Protein AF-A0A292SKV6-F1 (afdb_monomer_lite)

Foldseek 3Di:
DDDDDDDPPPVVVVVVVVVVVQLVVLVPDPDPLSSLLSVLLVVQLVVQLVVVVVVVVVDDQVPDPQHDDDPVSVVVSSVVSSVVSNCQSPDPVRHPCSSVVSSVVCVVVDDDDPVNVVVVVVVVVVVVVVVVVVVVVVVD

Structure (mmCIF, N/CA/C/O backbone):
data_AF-A0A292SKV6-F1
#
_entry.id   AF-A0A292SKV6-F1
#
loop_
_atom_site.group_PDB
_atom_site.id
_atom_site.type_symbol
_atom_site.label_atom_id
_atom_site.label_alt_id
_atom_site.label_comp_id
_atom_site.label_asym_id
_atom_site.label_entity_id
_atom_site.label_seq_id
_atom_site.pdbx_PDB_ins_code
_atom_site.Cartn_x
_atom_site.Cartn_y
_atom_site.Cartn_z
_atom_site.occupancy
_atom_site.B_iso_or_equiv
_atom_site.auth_seq_id
_atom_site.auth_comp_id
_atom_site.auth_asym_id
_atom_site.auth_atom_id
_atom_site.pdbx_PDB_model_num
ATOM 1 N N . MET A 1 1 ? 50.482 12.432 -9.476 1.00 38.53 1 MET A N 1
ATOM 2 C CA . MET A 1 1 ? 49.096 12.935 -9.588 1.00 38.53 1 MET A CA 1
ATOM 3 C C . MET A 1 1 ? 48.156 11.741 -9.504 1.00 38.53 1 MET A C 1
ATOM 5 O O . MET A 1 1 ? 47.917 11.094 -10.513 1.00 38.53 1 MET A O 1
ATOM 9 N N . SER A 1 2 ? 47.736 11.366 -8.294 1.00 36.75 2 SER A N 1
ATOM 10 C CA . SER A 1 2 ? 46.795 10.264 -8.061 1.00 36.75 2 SER A CA 1
ATOM 11 C C . SER A 1 2 ? 45.373 10.818 -8.030 1.00 36.75 2 SER A C 1
ATOM 13 O O . SER A 1 2 ? 45.037 11.646 -7.187 1.00 36.75 2 SER A O 1
ATOM 15 N N . TYR A 1 3 ? 44.532 10.374 -8.958 1.00 41.72 3 TYR A N 1
ATOM 16 C CA . TYR A 1 3 ? 43.109 10.690 -8.931 1.00 41.72 3 TYR A CA 1
ATOM 17 C C . TYR A 1 3 ? 42.435 9.742 -7.939 1.00 41.72 3 TYR A C 1
ATOM 19 O O . TYR A 1 3 ? 42.399 8.531 -8.158 1.00 41.72 3 TYR A O 1
ATOM 27 N N . GLN A 1 4 ? 41.954 10.284 -6.818 1.00 42.69 4 GLN A N 1
ATOM 28 C CA . GLN A 1 4 ? 41.102 9.540 -5.898 1.00 42.69 4 GLN A CA 1
ATOM 29 C C . GLN A 1 4 ? 39.799 9.170 -6.611 1.00 42.69 4 GLN A C 1
ATOM 31 O O . GLN A 1 4 ? 39.108 10.024 -7.167 1.00 42.69 4 GLN A O 1
ATOM 36 N N . SER A 1 5 ? 39.474 7.881 -6.597 1.00 44.56 5 SER A N 1
ATOM 37 C CA . SER A 1 5 ? 38.198 7.342 -7.044 1.00 44.56 5 SER A CA 1
ATOM 38 C C . SER A 1 5 ? 37.068 7.906 -6.180 1.00 44.56 5 SER A C 1
ATOM 40 O O . SER A 1 5 ? 37.004 7.672 -4.973 1.00 44.56 5 SER A O 1
ATOM 42 N N . ILE A 1 6 ? 36.155 8.658 -6.797 1.00 46.59 6 ILE A N 1
ATOM 43 C CA . ILE A 1 6 ? 34.927 9.109 -6.140 1.00 46.59 6 ILE A CA 1
ATOM 44 C C . ILE A 1 6 ? 34.090 7.865 -5.820 1.00 46.59 6 ILE A C 1
ATOM 46 O O . ILE A 1 6 ? 33.676 7.123 -6.713 1.00 46.59 6 ILE A O 1
ATOM 50 N N . GLN A 1 7 ? 33.880 7.617 -4.528 1.00 47.34 7 GLN A N 1
ATOM 51 C CA . GLN A 1 7 ? 33.090 6.503 -4.014 1.00 47.34 7 GLN A CA 1
ATOM 52 C C . GLN A 1 7 ? 31.642 6.594 -4.518 1.00 47.34 7 GLN A C 1
ATOM 54 O O . GLN A 1 7 ? 30.894 7.498 -4.154 1.00 47.34 7 GLN A O 1
ATOM 59 N N . ALA A 1 8 ? 31.206 5.604 -5.296 1.00 43.25 8 ALA A N 1
ATOM 60 C CA . ALA A 1 8 ? 29.821 5.457 -5.748 1.00 43.25 8 ALA A CA 1
ATOM 61 C C . ALA A 1 8 ? 28.861 4.927 -4.651 1.00 43.25 8 ALA A C 1
ATOM 63 O O . ALA A 1 8 ? 27.743 4.503 -4.956 1.00 43.25 8 ALA A O 1
ATOM 64 N N . GLN A 1 9 ? 29.267 4.945 -3.376 1.00 45.84 9 GLN A N 1
ATOM 65 C CA . GLN A 1 9 ? 28.606 4.194 -2.302 1.00 45.84 9 GLN A CA 1
ATOM 66 C C . GLN A 1 9 ? 27.463 4.929 -1.569 1.00 45.84 9 GLN A C 1
ATOM 68 O O . GLN A 1 9 ? 26.748 4.291 -0.808 1.00 45.84 9 GLN A O 1
ATOM 73 N N . ALA A 1 10 ? 27.227 6.227 -1.788 1.00 46.88 10 ALA A N 1
ATOM 74 C CA . ALA A 1 10 ? 26.470 7.015 -0.801 1.00 46.88 10 ALA A CA 1
ATOM 75 C C . ALA A 1 10 ? 24.924 6.943 -0.842 1.00 46.88 10 ALA A C 1
ATOM 77 O O . ALA A 1 10 ? 24.311 7.189 0.182 1.00 46.88 10 ALA A O 1
ATOM 78 N N . LEU A 1 11 ? 24.259 6.583 -1.951 1.00 49.47 11 LEU A N 1
ATOM 79 C CA . LEU A 1 11 ? 22.779 6.739 -2.013 1.00 49.47 11 LEU A CA 1
ATOM 80 C C . LEU A 1 11 ? 21.960 5.467 -1.708 1.00 49.47 11 LEU A C 1
ATOM 82 O O . LEU A 1 11 ? 20.759 5.552 -1.485 1.00 49.47 11 LEU A O 1
ATOM 86 N N . SER A 1 12 ? 22.573 4.277 -1.719 1.00 50.94 12 SER A N 1
ATOM 87 C CA . SER A 1 12 ? 21.867 3.020 -1.387 1.00 50.94 12 SER A CA 1
ATOM 88 C C . SER A 1 12 ? 21.548 2.945 0.109 1.00 50.94 12 SER A C 1
ATOM 90 O O . SER A 1 12 ? 20.475 2.501 0.511 1.00 50.94 12 SER A O 1
ATOM 92 N N . SER A 1 13 ? 22.480 3.420 0.936 1.00 52.00 13 SER A N 1
ATOM 93 C CA . SER A 1 13 ? 22.318 3.558 2.382 1.00 52.00 13 SER A CA 1
ATOM 94 C C . SER A 1 13 ? 21.153 4.475 2.749 1.00 52.00 13 SER A C 1
ATOM 96 O O . SER A 1 13 ? 20.398 4.136 3.654 1.00 52.00 13 SER A O 1
ATOM 98 N N . ASP A 1 14 ? 20.943 5.573 2.019 1.00 53.16 14 ASP A N 1
ATOM 99 C CA . ASP A 1 14 ? 19.889 6.554 2.322 1.00 53.16 14 ASP A CA 1
ATOM 100 C C . ASP A 1 14 ? 18.470 6.013 2.064 1.00 53.16 14 ASP A C 1
ATOM 102 O O . ASP A 1 14 ? 17.540 6.295 2.825 1.00 53.16 14 ASP A O 1
ATOM 106 N N . ILE A 1 15 ? 18.292 5.164 1.044 1.00 55.25 15 ILE A N 1
ATOM 107 C CA . ILE A 1 15 ? 17.006 4.496 0.765 1.00 55.25 15 ILE A CA 1
ATOM 108 C C . ILE A 1 15 ? 16.697 3.446 1.841 1.00 55.25 15 ILE A C 1
ATOM 110 O O . ILE A 1 15 ? 15.576 3.387 2.352 1.00 55.25 15 ILE A O 1
ATOM 114 N N . VAL A 1 16 ? 17.694 2.639 2.234 1.00 57.94 16 VAL A N 1
ATOM 115 C CA . VAL A 1 16 ? 17.554 1.699 3.362 1.00 57.94 16 VAL A CA 1
ATOM 116 C C . VAL A 1 16 ? 17.207 2.464 4.643 1.00 57.94 16 VAL A C 1
ATOM 118 O O . VAL A 1 16 ? 16.324 2.043 5.387 1.00 57.94 16 VAL A O 1
ATOM 121 N N . ASN A 1 17 ? 17.823 3.6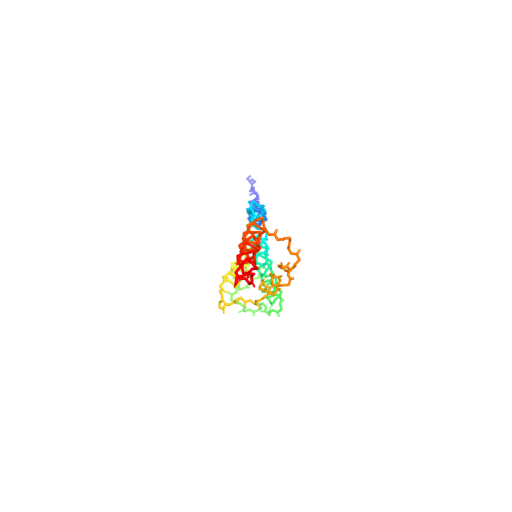28 4.856 1.00 65.44 17 ASN A N 1
ATOM 122 C CA . ASN A 1 17 ? 17.561 4.494 6.002 1.00 65.44 17 ASN A CA 1
ATOM 123 C C . ASN A 1 17 ? 16.119 5.036 6.000 1.00 65.44 17 ASN A C 1
ATOM 125 O O . ASN A 1 17 ? 15.456 5.021 7.031 1.00 65.44 17 ASN A O 1
ATOM 129 N N . THR A 1 18 ? 15.585 5.416 4.837 1.00 74.25 18 THR A N 1
ATOM 130 C CA . THR A 1 18 ? 14.210 5.934 4.714 1.00 74.25 18 THR A CA 1
ATOM 131 C C . THR A 1 18 ? 13.162 4.875 5.066 1.00 74.25 18 THR A C 1
ATOM 133 O O . THR A 1 18 ? 12.266 5.137 5.862 1.00 74.25 18 THR A O 1
ATOM 136 N N . ASN A 1 19 ? 13.289 3.651 4.541 1.00 75.00 19 ASN A N 1
ATOM 137 C CA . ASN A 1 19 ? 12.336 2.575 4.845 1.00 75.00 19 ASN A CA 1
ATOM 138 C C . ASN A 1 19 ? 12.377 2.172 6.328 1.00 75.00 19 ASN A C 1
ATOM 140 O O . ASN A 1 19 ? 11.334 1.930 6.934 1.00 75.00 19 ASN A O 1
ATOM 144 N N . VAL A 1 20 ? 13.571 2.139 6.929 1.00 81.88 20 VAL A N 1
ATOM 145 C CA . VAL A 1 20 ? 13.741 1.870 8.365 1.00 81.88 20 VAL A CA 1
ATOM 146 C C . VAL A 1 20 ? 13.087 2.969 9.204 1.00 81.88 20 VAL A C 1
ATOM 148 O O . VAL A 1 20 ? 12.306 2.662 10.103 1.00 81.88 20 VAL A O 1
ATOM 151 N N . GLN A 1 21 ? 13.312 4.241 8.864 1.00 84.56 21 GLN A N 1
ATOM 152 C CA . GLN A 1 21 ? 12.671 5.374 9.536 1.00 84.56 21 GLN A CA 1
ATOM 153 C C . GLN A 1 21 ? 11.144 5.328 9.416 1.00 84.56 21 GLN A C 1
ATOM 155 O O . GLN A 1 21 ? 10.444 5.544 10.405 1.00 84.56 21 GLN A O 1
ATOM 160 N N . THR A 1 22 ? 10.609 5.009 8.235 1.00 86.25 22 THR A N 1
ATOM 161 C CA . THR A 1 22 ? 9.165 4.852 8.024 1.00 86.25 22 THR A CA 1
ATOM 162 C C . THR A 1 22 ? 8.592 3.745 8.906 1.00 86.25 22 THR A C 1
ATOM 164 O O . THR A 1 22 ? 7.591 3.967 9.588 1.00 86.25 22 THR A O 1
ATOM 167 N N . LEU A 1 23 ? 9.242 2.579 8.974 1.00 86.69 23 LEU A N 1
ATOM 168 C CA . LEU A 1 23 ? 8.806 1.481 9.841 1.00 86.69 23 LEU A CA 1
ATOM 169 C C . LEU A 1 23 ? 8.863 1.855 11.324 1.00 86.69 23 LEU A C 1
ATOM 171 O O . LEU A 1 23 ? 7.931 1.545 12.066 1.00 86.69 23 LEU A O 1
ATOM 175 N N . ASP A 1 24 ? 9.911 2.545 11.764 1.00 90.00 24 ASP A N 1
ATOM 176 C CA . ASP A 1 24 ? 10.032 2.991 13.152 1.00 90.00 24 ASP A CA 1
ATOM 177 C C . ASP A 1 24 ? 8.980 4.046 13.509 1.00 90.00 24 ASP A C 1
ATOM 179 O O . ASP A 1 24 ? 8.409 4.012 14.601 1.00 90.00 24 ASP A O 1
ATOM 183 N N . ASN A 1 25 ? 8.644 4.935 12.573 1.00 90.31 25 ASN A N 1
ATOM 184 C CA . ASN A 1 25 ? 7.540 5.876 12.730 1.00 90.31 25 ASN A CA 1
ATOM 185 C C . ASN A 1 25 ? 6.190 5.156 12.825 1.00 90.31 25 ASN A C 1
ATOM 187 O O . ASN A 1 25 ? 5.363 5.525 13.657 1.00 90.31 25 ASN A O 1
ATOM 191 N N . ILE A 1 26 ? 5.974 4.107 12.026 1.00 91.44 26 ILE A N 1
ATOM 192 C CA . ILE A 1 26 ? 4.753 3.298 12.092 1.00 91.44 26 ILE A CA 1
ATOM 193 C C . ILE A 1 26 ? 4.661 2.568 13.435 1.00 91.44 26 ILE A C 1
ATOM 195 O O . ILE A 1 26 ? 3.622 2.635 14.081 1.00 91.44 26 ILE A O 1
ATOM 199 N N . LYS A 1 27 ? 5.743 1.943 13.914 1.00 90.00 27 LYS A N 1
ATOM 200 C CA . LYS A 1 27 ? 5.766 1.239 15.213 1.00 90.00 27 LYS A CA 1
ATOM 201 C C . LYS A 1 27 ? 5.404 2.131 16.404 1.00 90.00 27 LYS A C 1
ATOM 203 O O . LYS A 1 27 ? 4.926 1.630 17.416 1.00 90.00 27 LYS A O 1
ATOM 208 N N . ARG A 1 28 ? 5.642 3.442 16.307 1.00 91.12 28 ARG A N 1
ATOM 209 C CA . ARG A 1 28 ? 5.313 4.422 17.359 1.00 91.12 28 ARG A CA 1
ATOM 210 C C . ARG A 1 28 ? 3.827 4.793 17.411 1.00 91.12 28 ARG A C 1
ATOM 212 O O . ARG A 1 28 ? 3.402 5.435 18.370 1.00 91.12 28 ARG A O 1
ATOM 219 N N . ILE A 1 29 ? 3.036 4.423 16.405 1.00 91.75 29 ILE A N 1
ATOM 220 C CA . ILE A 1 29 ? 1.589 4.673 16.378 1.00 91.75 29 ILE A CA 1
ATOM 221 C C . ILE A 1 29 ? 0.912 3.817 17.448 1.00 91.75 29 ILE A C 1
ATOM 223 O O . ILE A 1 29 ? 1.234 2.647 17.592 1.00 91.75 29 ILE A O 1
ATOM 227 N N . LYS A 1 30 ? -0.035 4.377 18.205 1.00 88.75 30 LYS A N 1
ATOM 228 C CA . LYS A 1 30 ? -0.700 3.640 19.295 1.00 88.75 30 LYS A CA 1
ATOM 229 C C . LYS A 1 30 ? -1.760 2.651 18.802 1.00 88.75 30 LYS A C 1
ATOM 231 O O . LYS A 1 30 ? -1.891 1.572 19.368 1.00 88.75 30 LYS A O 1
ATOM 236 N N . SER A 1 31 ? -2.515 3.020 17.767 1.00 90.06 31 SER A N 1
ATOM 237 C CA . SER A 1 31 ? -3.564 2.170 17.193 1.00 90.06 31 SER A CA 1
ATOM 238 C C . SER A 1 31 ? -2.948 1.065 16.341 1.00 90.06 31 SER A C 1
ATOM 240 O O . SER A 1 31 ? -2.241 1.338 15.368 1.00 90.06 31 SER A O 1
ATOM 242 N N . GLN A 1 32 ? -3.255 -0.190 16.669 1.00 88.50 32 GLN A N 1
ATOM 243 C CA . GLN A 1 32 ? -2.807 -1.338 15.879 1.00 88.50 32 GLN A CA 1
ATOM 244 C C . GLN A 1 32 ? -3.505 -1.376 14.518 1.00 88.50 32 GLN A C 1
ATOM 246 O O . GLN A 1 32 ? -2.895 -1.775 13.526 1.00 88.50 32 GLN A O 1
ATOM 251 N N . LYS A 1 33 ? -4.756 -0.901 14.439 1.00 90.69 33 LYS A N 1
ATOM 252 C CA . LYS A 1 33 ? -5.463 -0.755 13.159 1.00 90.69 33 LYS A CA 1
ATOM 253 C C . LYS A 1 33 ? -4.762 0.249 12.256 1.00 90.69 33 LYS A C 1
ATOM 255 O O . LYS A 1 33 ? -4.552 -0.017 11.072 1.00 90.69 33 LYS A O 1
ATOM 260 N N . GLU A 1 34 ? -4.354 1.387 12.809 1.00 91.38 34 GLU A N 1
ATOM 261 C CA . GLU A 1 34 ? -3.614 2.390 12.050 1.00 91.38 34 GLU A CA 1
ATOM 262 C C . GLU A 1 34 ? -2.222 1.885 11.643 1.00 91.38 34 GLU A C 1
ATOM 264 O O . GLU A 1 34 ? -1.832 2.060 10.485 1.00 91.38 34 GLU A O 1
ATOM 269 N N . GLN A 1 35 ? -1.509 1.189 12.537 1.00 93.06 35 GLN A N 1
ATOM 270 C CA . GLN A 1 35 ? -0.248 0.524 12.198 1.00 93.06 35 GLN A CA 1
ATOM 271 C C . GLN A 1 35 ? -0.422 -0.438 11.020 1.00 93.06 35 GLN A C 1
ATOM 273 O O . GLN A 1 35 ? 0.274 -0.308 10.013 1.00 93.06 35 GLN A O 1
ATOM 278 N N . LEU A 1 36 ? -1.385 -1.360 11.110 1.00 93.12 36 LEU A N 1
ATOM 279 C CA . LEU A 1 36 ? -1.668 -2.345 10.070 1.00 93.12 36 LEU A CA 1
ATOM 280 C C . LEU A 1 36 ? -1.996 -1.671 8.736 1.00 93.12 36 LEU A C 1
ATOM 282 O O . LEU A 1 36 ? -1.485 -2.081 7.693 1.00 93.12 36 LEU A O 1
ATOM 286 N N . LYS A 1 37 ? -2.811 -0.612 8.758 1.00 92.88 37 LYS A N 1
ATOM 287 C CA . LYS A 1 37 ? -3.156 0.158 7.559 1.00 92.88 37 LYS A CA 1
ATOM 288 C C . LYS A 1 37 ? -1.920 0.758 6.896 1.00 92.88 37 LYS A C 1
ATOM 290 O O . LYS A 1 37 ? -1.800 0.695 5.674 1.00 92.88 37 LYS A O 1
ATOM 295 N N . LYS A 1 38 ? -1.003 1.334 7.679 1.00 93.06 38 LYS A N 1
ATOM 296 C CA . LYS A 1 38 ? 0.231 1.919 7.141 1.00 93.06 38 LYS A CA 1
ATOM 297 C C . LYS A 1 38 ? 1.196 0.853 6.633 1.00 93.06 38 LYS A C 1
ATOM 299 O O . LYS A 1 38 ? 1.643 0.970 5.500 1.00 93.06 38 LYS A O 1
ATOM 304 N N . VAL A 1 39 ? 1.434 -0.220 7.389 1.00 93.50 39 VAL A N 1
ATOM 305 C CA . VAL A 1 39 ? 2.285 -1.338 6.935 1.00 93.50 39 VAL A CA 1
ATOM 306 C C . VAL A 1 39 ? 1.753 -1.951 5.640 1.00 93.50 39 VAL A C 1
ATOM 308 O O . VAL A 1 39 ? 2.528 -2.217 4.727 1.00 93.50 39 VAL A O 1
ATOM 311 N N . SER A 1 40 ? 0.435 -2.125 5.523 1.00 93.25 40 SER A N 1
ATOM 312 C CA . SER A 1 40 ? -0.182 -2.679 4.311 1.00 93.25 40 SER A CA 1
ATOM 313 C C . SER A 1 40 ? 0.064 -1.797 3.080 1.00 93.25 40 SER A C 1
ATOM 315 O O . SER A 1 40 ? 0.298 -2.316 1.990 1.00 93.25 40 SER A O 1
ATOM 317 N N . LYS A 1 41 ? 0.048 -0.466 3.245 1.00 92.06 41 LYS A N 1
ATOM 318 C CA . LYS A 1 41 ? 0.378 0.487 2.174 1.00 92.06 41 LYS A CA 1
ATOM 319 C C . LYS A 1 41 ? 1.858 0.465 1.803 1.00 92.06 41 LYS A C 1
ATOM 321 O O . LYS A 1 41 ? 2.175 0.423 0.620 1.00 92.06 41 LYS A O 1
ATOM 326 N N . GLU A 1 42 ? 2.748 0.453 2.794 1.00 90.62 42 GLU A N 1
ATOM 327 C CA . GLU A 1 42 ? 4.195 0.361 2.551 1.00 90.62 42 GLU A CA 1
ATOM 328 C C . GLU A 1 42 ? 4.562 -0.941 1.829 1.00 90.62 42 GLU A C 1
ATOM 330 O O . GLU A 1 42 ? 5.375 -0.945 0.906 1.00 90.62 42 GLU A O 1
ATOM 335 N N . PHE A 1 43 ? 3.909 -2.047 2.191 1.00 92.81 43 PHE A N 1
ATOM 336 C CA . PHE A 1 43 ? 4.064 -3.311 1.482 1.00 92.81 43 PHE A CA 1
ATOM 337 C C . PHE A 1 43 ? 3.659 -3.195 0.007 1.00 92.81 43 PHE A C 1
ATOM 339 O O . PHE A 1 43 ? 4.420 -3.618 -0.862 1.00 92.81 43 PHE A O 1
ATOM 346 N N . GLU A 1 44 ? 2.491 -2.610 -0.289 1.00 90.25 44 GLU A N 1
ATOM 347 C CA . GLU A 1 44 ? 2.042 -2.414 -1.673 1.00 90.25 44 GLU A CA 1
ATOM 348 C C . GLU A 1 44 ? 3.019 -1.535 -2.462 1.00 90.25 44 GLU A C 1
ATOM 350 O O . GLU A 1 44 ? 3.350 -1.877 -3.595 1.00 90.25 44 GLU A O 1
ATOM 355 N N . ALA A 1 45 ? 3.550 -0.467 -1.858 1.00 90.56 45 ALA A N 1
ATOM 356 C CA . ALA A 1 45 ? 4.542 0.392 -2.500 1.00 90.56 45 ALA A CA 1
ATOM 357 C C . ALA A 1 45 ? 5.792 -0.401 -2.909 1.00 90.56 45 ALA A C 1
ATOM 359 O O . ALA A 1 45 ? 6.191 -0.377 -4.074 1.00 90.56 45 ALA A O 1
ATOM 360 N N . ILE A 1 46 ? 6.365 -1.174 -1.978 1.00 89.75 46 ILE A N 1
ATOM 361 C CA . ILE A 1 46 ? 7.537 -2.019 -2.246 1.00 89.75 46 ILE A CA 1
ATOM 362 C C . ILE A 1 46 ? 7.212 -3.070 -3.312 1.00 89.75 46 ILE A C 1
ATOM 364 O O . ILE A 1 46 ? 8.012 -3.301 -4.221 1.00 89.75 46 ILE A O 1
ATOM 368 N N . PHE A 1 47 ? 6.047 -3.709 -3.220 1.00 91.88 47 PHE A N 1
ATOM 369 C CA . PHE A 1 47 ? 5.619 -4.722 -4.178 1.00 91.88 47 PHE A CA 1
ATOM 370 C C . PHE A 1 47 ? 5.524 -4.152 -5.598 1.00 91.88 47 PHE A C 1
ATOM 372 O O . PHE A 1 47 ? 6.109 -4.715 -6.524 1.00 91.88 47 PHE A O 1
ATOM 379 N N . VAL A 1 48 ? 4.850 -3.012 -5.768 1.00 90.62 48 VAL A N 1
ATOM 380 C CA . VAL A 1 48 ? 4.699 -2.344 -7.066 1.00 90.62 48 VAL A CA 1
ATOM 381 C C . VAL A 1 48 ? 6.058 -1.938 -7.626 1.00 90.62 48 VAL A C 1
ATOM 383 O O . VAL A 1 48 ? 6.335 -2.205 -8.793 1.00 90.62 48 VAL A O 1
ATOM 386 N N . THR A 1 49 ? 6.947 -1.381 -6.803 1.00 88.69 49 THR A N 1
ATOM 387 C CA . THR A 1 49 ? 8.326 -1.087 -7.210 1.00 88.69 49 THR A CA 1
ATOM 388 C C . THR A 1 49 ? 9.028 -2.330 -7.757 1.00 88.69 49 THR A C 1
ATOM 390 O O . THR A 1 49 ? 9.661 -2.279 -8.818 1.00 88.69 49 THR A O 1
ATOM 393 N N . LYS A 1 50 ? 8.938 -3.468 -7.051 1.00 88.88 50 LYS A N 1
ATOM 394 C CA . LYS A 1 50 ? 9.555 -4.728 -7.498 1.00 88.88 50 LYS A CA 1
ATOM 395 C C . LYS A 1 50 ? 8.918 -5.242 -8.783 1.00 88.88 50 LYS A C 1
ATOM 397 O O . LYS A 1 50 ? 9.645 -5.722 -9.649 1.00 88.88 50 LYS A O 1
ATOM 402 N N . MET A 1 51 ? 7.605 -5.090 -8.930 1.00 89.75 51 MET A N 1
ATOM 403 C CA . MET A 1 51 ? 6.877 -5.444 -10.143 1.00 89.75 51 MET A CA 1
ATOM 404 C C . MET A 1 51 ? 7.353 -4.609 -11.338 1.00 89.75 51 MET A C 1
ATOM 406 O O . MET A 1 51 ? 7.759 -5.182 -12.344 1.00 89.75 51 MET A O 1
ATOM 410 N N . ILE A 1 52 ? 7.402 -3.278 -11.215 1.00 87.50 52 ILE A N 1
ATOM 411 C CA . ILE A 1 52 ? 7.903 -2.376 -12.269 1.00 87.50 52 ILE A CA 1
ATOM 412 C C . ILE A 1 52 ? 9.357 -2.714 -12.617 1.00 87.50 52 ILE A C 1
ATOM 414 O O . ILE A 1 52 ? 9.711 -2.825 -13.789 1.00 87.50 52 ILE A O 1
ATOM 418 N N . SER A 1 53 ? 10.189 -2.956 -11.602 1.00 85.75 53 SER A N 1
ATOM 419 C CA . SER A 1 53 ? 11.589 -3.345 -11.793 1.00 85.75 53 SER A CA 1
ATOM 420 C C . SER A 1 53 ? 11.731 -4.667 -12.553 1.00 85.75 53 SER A C 1
ATOM 422 O O . SER A 1 53 ? 12.646 -4.815 -13.361 1.00 85.75 53 SER A O 1
ATOM 424 N N . ALA A 1 54 ? 10.853 -5.641 -12.293 1.00 86.50 54 ALA A N 1
ATOM 425 C CA . ALA A 1 54 ? 10.833 -6.918 -13.000 1.00 86.50 54 ALA A CA 1
ATOM 426 C C . ALA A 1 54 ? 10.358 -6.751 -14.449 1.00 86.50 54 ALA A C 1
ATOM 428 O O . ALA A 1 54 ? 11.005 -7.273 -15.352 1.00 86.50 54 ALA A O 1
ATOM 429 N N . LEU A 1 55 ? 9.302 -5.965 -14.678 1.00 84.69 55 LEU A N 1
ATOM 430 C CA . LEU A 1 55 ? 8.799 -5.656 -16.019 1.00 84.69 55 LEU A CA 1
ATOM 431 C C . LEU A 1 55 ? 9.864 -4.952 -16.864 1.00 84.69 55 LEU A C 1
ATOM 433 O O . LEU A 1 55 ? 10.119 -5.361 -17.992 1.00 84.69 55 LEU A O 1
ATOM 437 N N . HIS A 1 56 ? 10.569 -3.969 -16.303 1.00 81.50 56 HIS A N 1
ATOM 438 C CA . HIS A 1 56 ? 11.658 -3.285 -17.003 1.00 81.50 56 HIS A CA 1
ATOM 439 C C . HIS A 1 56 ? 12.772 -4.247 -17.450 1.00 81.50 56 HIS A C 1
ATOM 441 O O . HIS A 1 56 ? 13.340 -4.065 -18.520 1.00 81.50 56 HIS A O 1
ATOM 447 N N . LYS A 1 57 ? 13.076 -5.301 -16.678 1.00 81.44 57 LYS A N 1
ATOM 448 C CA . LYS A 1 57 ? 14.085 -6.305 -17.075 1.00 81.44 57 LYS A CA 1
ATOM 449 C C . LYS A 1 57 ? 13.672 -7.146 -18.283 1.00 81.44 57 LYS A C 1
ATOM 451 O O . LYS A 1 57 ? 14.540 -7.753 -18.897 1.00 81.44 57 LYS A O 1
ATOM 456 N N . THR A 1 58 ? 12.377 -7.213 -18.584 1.00 80.75 58 THR A N 1
ATOM 457 C CA . THR A 1 58 ? 11.836 -7.972 -19.723 1.00 80.75 58 THR A CA 1
ATOM 458 C C . THR A 1 58 ? 11.671 -7.136 -20.990 1.00 80.75 58 THR A C 1
ATOM 460 O O . THR A 1 58 ? 11.372 -7.695 -22.040 1.00 80.75 58 THR A O 1
ATOM 463 N N . VAL A 1 59 ? 11.858 -5.816 -20.904 1.00 73.88 59 VAL A N 1
ATOM 464 C CA . VAL A 1 59 ? 11.787 -4.916 -22.059 1.00 73.88 59 VAL A CA 1
ATOM 465 C C . VAL A 1 59 ? 13.139 -4.908 -22.764 1.00 73.88 59 VAL A C 1
ATOM 467 O O . VAL A 1 59 ? 14.181 -4.805 -22.112 1.00 73.88 59 VAL A O 1
ATOM 470 N N . ASP A 1 60 ? 13.108 -5.025 -24.091 1.00 70.25 60 ASP A N 1
ATOM 471 C CA . ASP A 1 60 ? 14.308 -4.924 -24.912 1.00 70.25 60 ASP A CA 1
ATOM 472 C C . ASP A 1 60 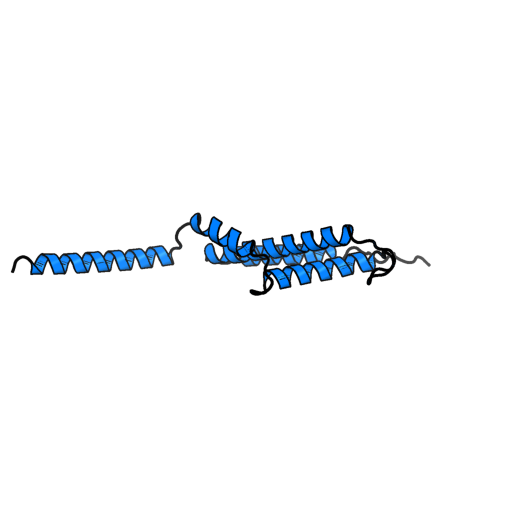? 14.927 -3.527 -24.769 1.00 70.25 60 ASP A C 1
ATOM 474 O O . ASP A 1 60 ? 14.232 -2.507 -24.762 1.00 70.25 60 ASP A O 1
ATOM 478 N N . LYS A 1 61 ? 16.241 -3.487 -24.569 1.00 68.12 61 LYS A N 1
ATOM 479 C CA . LYS A 1 61 ? 16.958 -2.270 -24.174 1.00 68.12 61 LYS A CA 1
ATOM 480 C C . LYS A 1 61 ? 17.541 -1.524 -25.367 1.00 68.12 61 LYS A C 1
ATOM 482 O O . LYS A 1 61 ? 17.897 -0.352 -25.228 1.00 68.12 61 LYS A O 1
ATOM 487 N N . GLU A 1 62 ? 17.629 -2.169 -26.528 1.00 61.72 62 GLU A N 1
ATOM 488 C CA . GLU A 1 62 ? 18.090 -1.519 -27.752 1.00 61.72 62 GLU A CA 1
ATOM 489 C C . GLU A 1 62 ? 17.096 -0.423 -28.180 1.00 61.72 62 GLU A C 1
ATOM 491 O O . GLU A 1 62 ? 15.928 -0.681 -28.454 1.00 61.72 62 GLU A O 1
ATOM 496 N N . GLY A 1 63 ? 17.546 0.839 -28.185 1.00 61.53 63 GLY A N 1
ATOM 497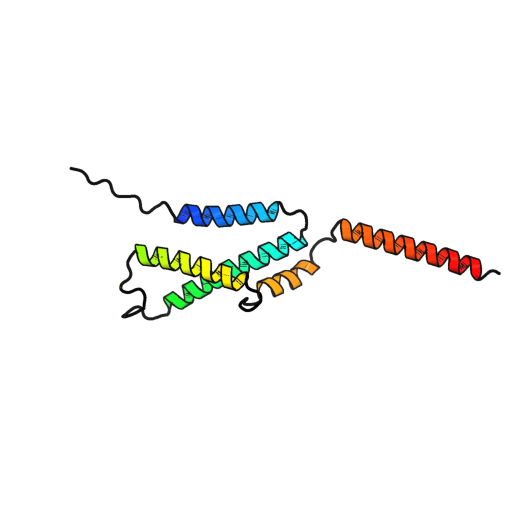 C CA . GLY A 1 63 ? 16.721 1.994 -28.572 1.00 61.53 63 GLY A CA 1
ATOM 498 C C . GLY A 1 63 ? 15.704 2.476 -27.525 1.00 61.53 63 GLY A C 1
ATOM 499 O O . GLY A 1 63 ? 14.871 3.327 -27.836 1.00 61.53 63 GLY A O 1
ATOM 500 N N . GLY A 1 64 ? 15.756 1.970 -26.289 1.00 63.41 64 GLY A N 1
ATOM 501 C CA . GLY A 1 64 ? 14.859 2.400 -25.213 1.00 63.41 64 GLY A CA 1
ATOM 502 C C . GLY A 1 64 ? 15.061 3.864 -24.788 1.00 63.41 64 GLY A C 1
ATOM 503 O O . GLY A 1 64 ? 16.143 4.430 -24.924 1.00 63.41 64 GLY A O 1
ATOM 504 N N . ILE A 1 65 ? 14.028 4.462 -24.178 1.00 65.50 65 ILE A N 1
ATOM 505 C CA . ILE A 1 65 ? 13.988 5.854 -23.657 1.00 65.50 65 ILE A CA 1
ATOM 506 C C . ILE A 1 65 ? 15.147 6.240 -22.720 1.00 65.50 65 ILE A C 1
ATOM 508 O O . ILE A 1 65 ? 15.376 7.424 -22.487 1.00 65.50 65 ILE A O 1
ATOM 512 N N . PHE A 1 66 ? 15.872 5.261 -22.181 1.00 67.62 66 PHE A N 1
ATOM 513 C CA . PHE A 1 66 ? 16.997 5.473 -21.273 1.00 67.62 66 PHE A CA 1
ATOM 514 C C . PHE A 1 66 ? 18.376 5.220 -21.911 1.00 67.62 66 PHE A C 1
ATOM 516 O O . PHE A 1 66 ? 19.376 5.334 -21.209 1.00 67.62 66 PHE A O 1
ATOM 523 N N . GLY A 1 67 ? 18.447 4.915 -23.213 1.00 66.06 67 GLY A N 1
ATOM 524 C CA . GLY A 1 67 ? 19.705 4.677 -23.927 1.00 66.06 67 GLY A CA 1
ATOM 525 C C . GLY A 1 67 ? 20.486 3.450 -23.434 1.00 66.06 67 GLY A C 1
ATOM 526 O O . GLY A 1 67 ? 19.921 2.544 -22.820 1.00 66.06 67 GLY A O 1
ATOM 527 N N . SER A 1 68 ? 21.792 3.421 -23.726 1.00 62.81 68 SER A N 1
ATOM 528 C CA . SER A 1 68 ? 22.720 2.372 -23.282 1.00 62.81 68 SER A CA 1
ATOM 529 C C . SER A 1 68 ? 22.857 2.337 -21.755 1.00 62.81 68 SER A C 1
ATOM 531 O O . SER A 1 68 ? 22.916 3.382 -21.108 1.00 62.81 68 SER A O 1
ATOM 533 N N . ASP A 1 69 ? 22.926 1.129 -21.186 1.00 61.91 69 ASP A N 1
ATOM 534 C CA . ASP A 1 69 ? 22.992 0.878 -19.740 1.00 61.91 69 ASP A CA 1
ATOM 535 C C . ASP A 1 69 ? 24.274 1.458 -19.102 1.00 61.91 69 ASP A C 1
ATOM 537 O O . ASP A 1 69 ? 25.307 0.795 -19.007 1.00 61.91 69 ASP A O 1
ATOM 541 N N . ASP A 1 70 ? 24.193 2.698 -18.618 1.00 67.00 70 ASP A N 1
ATOM 542 C CA . ASP A 1 70 ? 25.186 3.291 -17.722 1.00 67.00 70 ASP A CA 1
ATOM 543 C C . ASP A 1 70 ? 24.805 3.076 -16.250 1.00 67.00 70 ASP A C 1
ATOM 545 O O . ASP A 1 70 ? 23.643 3.201 -15.857 1.00 67.00 70 ASP A O 1
ATOM 549 N N . LYS A 1 71 ? 25.804 2.857 -15.381 1.00 67.50 71 LYS A N 1
ATOM 550 C CA . LYS A 1 71 ? 25.602 2.664 -13.924 1.00 67.50 71 LYS A CA 1
ATOM 551 C C . LYS A 1 71 ? 24.823 3.808 -13.256 1.00 67.50 71 LYS A C 1
ATOM 553 O O . LYS A 1 71 ? 24.144 3.595 -12.251 1.00 67.50 71 LYS A O 1
ATOM 558 N N . TYR A 1 72 ? 24.927 5.025 -13.791 1.00 71.38 72 TYR A N 1
ATOM 559 C CA . TYR A 1 72 ? 24.146 6.175 -13.331 1.00 71.38 72 TYR A CA 1
ATOM 560 C C . TYR A 1 72 ? 22.657 6.027 -13.658 1.00 71.38 72 TYR A C 1
ATOM 562 O O . TYR A 1 72 ? 21.807 6.359 -12.830 1.00 71.38 72 TYR A O 1
ATOM 570 N N . MET A 1 73 ? 22.348 5.480 -14.832 1.00 75.38 73 MET A N 1
ATOM 571 C CA . MET A 1 73 ? 20.988 5.305 -15.318 1.00 75.38 73 MET A CA 1
ATOM 572 C C . MET A 1 73 ? 20.239 4.231 -14.524 1.00 75.38 73 MET A C 1
ATOM 574 O O . MET A 1 73 ? 19.092 4.445 -14.146 1.00 75.38 73 MET A O 1
ATOM 578 N N . ASP A 1 74 ? 20.893 3.122 -14.171 1.00 74.31 74 ASP A N 1
ATOM 579 C CA . ASP A 1 74 ? 20.299 2.078 -13.318 1.00 74.31 74 ASP A CA 1
ATOM 580 C C . ASP A 1 74 ? 19.884 2.607 -11.942 1.00 74.31 74 ASP A C 1
ATOM 582 O O . ASP A 1 74 ? 18.823 2.275 -11.397 1.00 74.31 74 ASP A O 1
ATOM 586 N N . LYS A 1 75 ? 20.718 3.481 -11.383 1.00 76.44 75 LYS A N 1
ATOM 587 C CA . LYS A 1 75 ? 20.453 4.114 -10.099 1.00 76.44 75 LYS A CA 1
ATOM 588 C C . LYS A 1 75 ? 19.297 5.103 -10.194 1.00 76.44 75 LYS A C 1
ATOM 590 O O . LYS A 1 75 ? 18.408 5.075 -9.349 1.00 76.44 75 LYS A O 1
ATOM 595 N N . PHE A 1 76 ? 19.277 5.927 -11.241 1.00 80.88 76 PHE A N 1
ATOM 596 C CA . PHE A 1 76 ? 18.177 6.847 -11.514 1.00 80.88 76 PHE A CA 1
ATOM 597 C C . PHE A 1 76 ? 16.845 6.108 -11.719 1.00 80.88 76 PHE A C 1
ATOM 599 O O . PHE A 1 76 ? 15.860 6.435 -11.062 1.00 80.88 76 PHE A O 1
ATOM 606 N N . LYS A 1 77 ? 16.830 5.048 -12.537 1.00 81.25 77 LYS A N 1
ATOM 607 C CA . LYS A 1 77 ? 15.658 4.180 -12.749 1.00 81.25 77 LYS A CA 1
ATOM 608 C C . LYS A 1 77 ? 15.114 3.631 -11.431 1.00 81.25 77 LYS A C 1
ATOM 610 O O . LYS A 1 77 ? 13.909 3.667 -11.211 1.00 81.25 77 LYS A O 1
ATOM 615 N N . SER A 1 78 ? 15.994 3.185 -10.534 1.00 81.75 78 SER A N 1
ATOM 616 C CA . SER A 1 78 ? 15.592 2.670 -9.218 1.00 81.75 78 SER A CA 1
ATOM 617 C C . SER A 1 78 ? 14.846 3.722 -8.387 1.00 81.75 78 SER A C 1
ATOM 619 O O . SER A 1 78 ? 13.802 3.414 -7.821 1.00 81.75 78 SER A O 1
ATOM 621 N N . PHE A 1 79 ? 15.309 4.978 -8.381 1.00 83.44 79 PHE A N 1
ATOM 622 C CA . PHE A 1 79 ? 14.598 6.074 -7.709 1.00 83.44 79 PHE A CA 1
ATOM 623 C C . PHE A 1 79 ? 13.226 6.358 -8.320 1.00 83.44 79 PHE A C 1
ATOM 625 O O . PHE A 1 79 ? 12.259 6.564 -7.588 1.00 83.4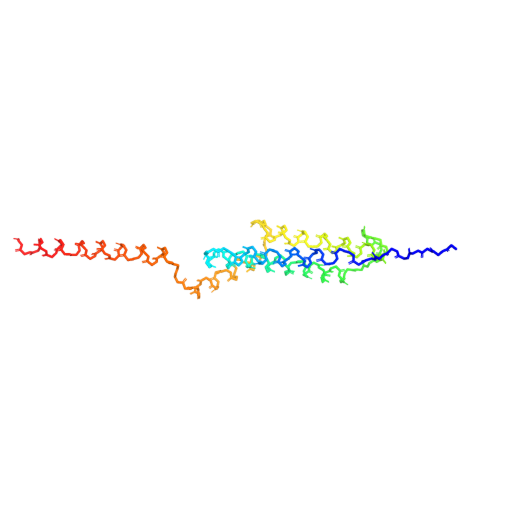4 79 PHE A O 1
ATOM 632 N N . ILE A 1 80 ? 13.133 6.359 -9.651 1.00 85.81 80 ILE A N 1
ATOM 633 C CA . ILE A 1 80 ? 11.861 6.571 -10.346 1.00 85.81 80 ILE A CA 1
ATOM 634 C C . ILE A 1 80 ? 10.885 5.437 -10.030 1.00 85.81 80 ILE A C 1
ATOM 636 O O . ILE A 1 80 ? 9.729 5.702 -9.717 1.00 85.81 80 ILE A O 1
ATOM 640 N N . PHE A 1 81 ? 11.333 4.181 -10.059 1.00 87.94 81 PHE A N 1
ATOM 641 C CA . PHE A 1 81 ? 10.476 3.037 -9.746 1.00 87.94 81 PHE A CA 1
ATOM 642 C C . PHE A 1 81 ? 9.989 3.062 -8.299 1.00 87.94 81 PHE A C 1
ATOM 644 O O . PHE A 1 81 ? 8.814 2.788 -8.061 1.00 87.94 81 PHE A O 1
ATOM 651 N N . ASP A 1 82 ? 10.854 3.438 -7.355 1.00 85.31 82 ASP A N 1
ATOM 652 C CA . ASP A 1 82 ? 10.484 3.629 -5.952 1.00 85.31 82 ASP A CA 1
ATOM 653 C C . ASP A 1 82 ? 9.394 4.695 -5.790 1.00 85.31 82 ASP A C 1
ATOM 655 O O . ASP A 1 82 ? 8.429 4.499 -5.049 1.00 85.31 82 ASP A O 1
ATOM 659 N N . GLU A 1 83 ? 9.530 5.822 -6.489 1.00 85.12 83 GLU A N 1
ATOM 660 C CA . GLU A 1 83 ? 8.565 6.914 -6.406 1.00 85.12 83 GLU A CA 1
ATOM 661 C C . GLU A 1 83 ? 7.233 6.559 -7.065 1.00 85.12 83 GLU A C 1
ATOM 663 O O . GLU A 1 83 ? 6.175 6.773 -6.474 1.00 85.12 83 GLU A O 1
ATOM 668 N N . VAL A 1 84 ? 7.272 5.934 -8.242 1.00 86.44 84 VAL A N 1
ATOM 669 C CA . VAL A 1 84 ? 6.068 5.437 -8.915 1.00 86.44 84 VAL A CA 1
ATOM 670 C C . VAL A 1 84 ? 5.354 4.405 -8.039 1.00 86.44 84 VAL A C 1
ATOM 672 O O . VAL A 1 84 ? 4.137 4.487 -7.877 1.00 86.44 84 VAL A O 1
ATOM 675 N N . GLY A 1 85 ? 6.087 3.480 -7.409 1.00 85.62 85 GLY A N 1
ATOM 676 C CA . GLY A 1 85 ? 5.519 2.508 -6.473 1.00 85.62 85 GLY A CA 1
ATOM 677 C C . GLY A 1 85 ? 4.804 3.171 -5.295 1.00 85.62 85 GLY A C 1
ATOM 678 O O . GLY A 1 85 ? 3.653 2.836 -4.999 1.00 85.62 85 GLY A O 1
ATOM 679 N N . ARG A 1 86 ? 5.431 4.178 -4.670 1.00 87.19 86 ARG A N 1
ATOM 680 C CA . ARG A 1 86 ? 4.812 4.970 -3.594 1.00 87.19 86 ARG A CA 1
ATOM 681 C C . ARG A 1 86 ? 3.586 5.747 -4.061 1.00 87.19 86 ARG A C 1
ATOM 683 O O . ARG A 1 86 ? 2.595 5.787 -3.333 1.00 87.19 86 ARG A O 1
ATOM 690 N N . GLN A 1 87 ? 3.623 6.363 -5.240 1.00 86.69 87 GLN A N 1
ATOM 691 C CA . GLN A 1 87 ? 2.482 7.107 -5.779 1.00 86.69 87 GLN A CA 1
ATOM 692 C C . GLN A 1 87 ? 1.296 6.189 -6.065 1.00 86.69 87 GLN A C 1
ATOM 694 O O . GLN A 1 87 ? 0.172 6.507 -5.680 1.00 86.69 87 GLN A O 1
ATOM 699 N N . ILE A 1 88 ? 1.551 5.024 -6.664 1.00 85.88 88 ILE A N 1
ATOM 700 C CA . ILE A 1 88 ? 0.536 4.003 -6.935 1.00 85.88 88 ILE A CA 1
ATOM 701 C C . ILE A 1 88 ? -0.117 3.536 -5.631 1.00 85.88 88 ILE A C 1
ATOM 703 O O . ILE A 1 88 ? -1.341 3.550 -5.535 1.00 85.88 88 ILE A O 1
ATOM 707 N N . ALA A 1 89 ? 0.676 3.202 -4.610 1.00 84.75 89 ALA A N 1
ATOM 708 C CA . ALA A 1 89 ? 0.158 2.712 -3.331 1.00 84.75 89 ALA A CA 1
ATOM 709 C C . ALA A 1 89 ? -0.585 3.781 -2.505 1.00 84.75 89 ALA A C 1
ATOM 711 O O . ALA A 1 89 ? -1.489 3.469 -1.723 1.00 84.75 89 ALA A O 1
ATOM 712 N N . ASN A 1 90 ? -0.212 5.057 -2.648 1.00 84.56 90 ASN A N 1
ATOM 713 C CA . ASN A 1 90 ? -0.821 6.150 -1.889 1.00 84.56 90 ASN A CA 1
ATOM 714 C C . ASN A 1 90 ? -2.044 6.773 -2.569 1.00 84.56 90 ASN A C 1
ATOM 716 O O . ASN A 1 90 ? -2.882 7.351 -1.871 1.00 84.56 90 ASN A O 1
ATOM 720 N N . ASN A 1 91 ? -2.173 6.652 -3.889 1.00 82.25 91 ASN A N 1
ATOM 721 C CA . ASN A 1 91 ? -3.289 7.214 -4.637 1.00 82.25 91 ASN A CA 1
ATOM 722 C C . ASN A 1 91 ? -4.502 6.257 -4.635 1.00 82.25 91 ASN A C 1
ATOM 724 O O . ASN A 1 91 ? -4.401 5.137 -5.139 1.00 82.25 91 ASN A O 1
ATOM 728 N N . PRO A 1 92 ? -5.677 6.699 -4.143 1.00 73.88 92 PRO A N 1
ATOM 729 C CA . PRO A 1 92 ? -6.895 5.886 -4.103 1.00 73.88 92 PRO A CA 1
ATOM 730 C C . PRO A 1 92 ? -7.380 5.365 -5.462 1.00 73.88 92 PRO A C 1
ATOM 732 O O . PRO A 1 92 ? -8.084 4.361 -5.499 1.00 73.88 92 PRO A O 1
ATOM 735 N N . ASN A 1 93 ? -7.022 6.037 -6.559 1.00 77.69 93 ASN A N 1
ATOM 736 C CA . ASN A 1 93 ? -7.511 5.729 -7.906 1.00 77.69 93 ASN A CA 1
ATOM 737 C C . ASN A 1 93 ? -6.525 4.906 -8.747 1.00 77.69 93 ASN A C 1
ATOM 739 O O . ASN A 1 93 ? -6.884 4.470 -9.836 1.00 77.69 93 ASN A O 1
ATOM 743 N N . SER A 1 94 ? -5.291 4.710 -8.275 1.00 72.38 94 SER A N 1
ATOM 744 C CA . SER A 1 94 ? -4.269 3.934 -8.993 1.00 72.38 94 SER A CA 1
ATOM 745 C C . SER A 1 94 ? -3.676 2.793 -8.171 1.00 72.38 94 SER A C 1
ATOM 747 O O . SER A 1 94 ? -2.791 2.110 -8.665 1.00 72.38 94 SER A O 1
ATOM 749 N N . THR A 1 95 ? -4.143 2.580 -6.941 1.00 75.75 95 THR A N 1
ATOM 750 C CA . THR A 1 95 ? -3.735 1.462 -6.078 1.00 75.75 95 THR A CA 1
ATOM 751 C C . THR A 1 95 ? -4.070 0.109 -6.710 1.00 75.75 95 THR A C 1
ATOM 753 O O . THR A 1 95 ? -5.104 -0.062 -7.355 1.00 75.75 95 THR A O 1
ATOM 756 N N . VAL A 1 96 ? -3.188 -0.873 -6.497 1.00 82.19 96 VAL A N 1
ATOM 757 C CA . VAL A 1 96 ? -3.386 -2.259 -6.958 1.00 82.19 96 VAL A CA 1
ATOM 758 C C . VAL A 1 96 ? -4.415 -2.993 -6.084 1.00 82.19 96 VAL A C 1
ATOM 760 O O . VAL A 1 96 ? -5.038 -3.958 -6.519 1.00 82.19 96 VAL A O 1
ATOM 763 N N . GLY A 1 97 ? -4.647 -2.512 -4.860 1.00 85.38 97 GLY A N 1
ATOM 764 C CA . GLY A 1 97 ? -5.669 -3.012 -3.944 1.00 85.38 97 GLY A CA 1
ATOM 765 C C . GLY A 1 97 ? -5.183 -4.078 -2.959 1.00 85.38 97 GLY A C 1
ATOM 766 O O . GLY A 1 97 ? -5.945 -4.464 -2.067 1.00 85.38 97 GLY A O 1
ATOM 767 N N . PHE A 1 98 ? -3.921 -4.503 -3.041 1.00 88.00 98 PHE A N 1
ATOM 768 C CA . PHE A 1 98 ? -3.313 -5.428 -2.084 1.00 88.00 98 PHE A CA 1
ATOM 769 C C . PHE A 1 98 ? -3.256 -4.829 -0.682 1.00 88.00 98 PHE A C 1
ATOM 771 O O . PHE A 1 98 ? -3.573 -5.521 0.283 1.00 88.00 98 PHE A O 1
ATOM 778 N N . ALA A 1 99 ? -2.957 -3.534 -0.552 1.00 89.81 99 ALA A N 1
ATOM 779 C CA . ALA A 1 99 ? -2.956 -2.859 0.745 1.00 89.81 99 ALA A CA 1
ATOM 780 C C . ALA A 1 99 ? -4.320 -2.978 1.445 1.00 89.81 99 ALA A C 1
ATOM 782 O O . ALA A 1 99 ? -4.402 -3.269 2.639 1.00 89.81 99 ALA A O 1
ATOM 783 N N . LYS A 1 100 ? -5.410 -2.801 0.687 1.00 90.50 100 LYS A N 1
ATOM 784 C CA . LYS A 1 100 ? -6.778 -2.930 1.200 1.00 90.50 100 LYS A CA 1
ATOM 785 C C . LYS A 1 100 ? -7.098 -4.376 1.575 1.00 90.50 100 LYS A C 1
ATOM 787 O O . LYS A 1 100 ? -7.656 -4.612 2.640 1.00 90.50 100 LYS A O 1
ATOM 792 N N . GLN A 1 101 ? -6.735 -5.334 0.724 1.00 91.94 101 GLN A N 1
ATOM 793 C CA . GLN A 1 101 ? -6.977 -6.755 0.982 1.00 91.94 101 GLN A CA 1
ATOM 794 C C . GLN A 1 101 ? -6.226 -7.259 2.217 1.00 91.94 101 GLN A C 1
ATOM 796 O O . GLN A 1 101 ? -6.815 -7.969 3.030 1.00 91.94 101 GLN A O 1
ATOM 801 N N . ILE A 1 102 ? -4.956 -6.880 2.379 1.00 91.44 102 ILE A N 1
ATOM 802 C CA . ILE A 1 102 ? -4.143 -7.231 3.550 1.00 91.44 102 ILE A CA 1
ATOM 803 C C . ILE A 1 102 ? -4.774 -6.634 4.805 1.00 91.44 102 ILE A C 1
ATOM 805 O O . ILE A 1 102 ? -5.055 -7.368 5.751 1.00 91.44 102 ILE A O 1
ATOM 809 N N . TYR A 1 103 ? -5.084 -5.335 4.781 1.00 92.81 103 TYR A N 1
ATOM 810 C CA . TYR A 1 103 ? -5.736 -4.660 5.898 1.00 92.81 103 TYR A CA 1
ATOM 811 C C . TYR A 1 103 ? -7.045 -5.358 6.298 1.00 92.81 103 TYR A C 1
ATOM 813 O O . TYR A 1 103 ? -7.200 -5.744 7.451 1.00 92.81 103 TYR A O 1
ATOM 821 N N . THR A 1 104 ? -7.957 -5.606 5.353 1.00 92.25 104 THR A N 1
ATOM 822 C CA . THR A 1 104 ? -9.267 -6.214 5.644 1.00 92.25 104 THR A CA 1
ATOM 823 C C . THR A 1 104 ? -9.176 -7.661 6.132 1.00 92.25 104 THR A C 1
ATOM 825 O O . THR A 1 104 ? -10.018 -8.117 6.910 1.00 92.25 104 THR A O 1
ATOM 828 N N . GLN A 1 105 ? -8.179 -8.420 5.678 1.00 92.56 105 GLN A N 1
ATOM 829 C CA . GLN A 1 105 ? -7.980 -9.784 6.165 1.00 92.56 105 GLN A CA 1
ATOM 830 C C . GLN A 1 105 ? -7.362 -9.799 7.564 1.00 92.56 105 GLN A C 1
ATOM 832 O O . GLN A 1 105 ? -7.793 -10.579 8.411 1.00 92.56 105 GLN A O 1
ATOM 837 N N . MET A 1 106 ? -6.395 -8.919 7.821 1.00 91.38 106 MET A N 1
ATOM 838 C CA . MET A 1 106 ? -5.636 -8.910 9.069 1.00 91.38 106 MET A CA 1
ATOM 839 C C . MET A 1 106 ? -6.316 -8.125 10.195 1.00 91.38 106 MET A C 1
ATOM 841 O O . MET A 1 106 ? -6.123 -8.470 11.357 1.00 91.38 106 MET A O 1
ATOM 845 N N . GLU A 1 107 ? -7.157 -7.128 9.894 1.00 92.00 107 GLU A N 1
ATOM 846 C CA . GLU A 1 107 ? -7.839 -6.328 10.924 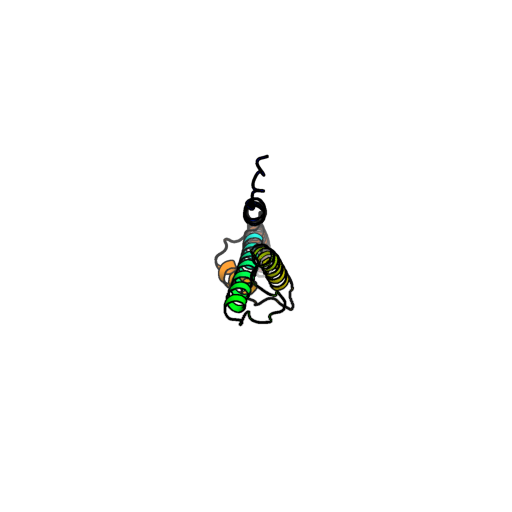1.00 92.00 107 GLU A CA 1
ATOM 847 C C . GLU A 1 107 ? -8.733 -7.187 11.825 1.00 92.00 107 GLU A C 1
ATOM 849 O O . GLU A 1 107 ? -8.909 -6.887 13.002 1.00 92.00 107 GLU A O 1
ATOM 854 N N . LYS A 1 108 ? -9.244 -8.302 11.290 1.00 89.88 108 LYS A N 1
ATOM 855 C CA . LYS A 1 108 ? -10.083 -9.269 12.010 1.00 89.88 108 LYS A CA 1
ATOM 856 C C . LYS A 1 108 ? -9.329 -10.018 13.107 1.00 89.88 108 LYS A C 1
ATOM 858 O O . LYS A 1 108 ? -9.956 -10.521 14.033 1.00 89.88 108 LYS A O 1
ATOM 863 N N . ALA A 1 109 ? -8.010 -10.124 12.974 1.00 88.38 109 ALA A N 1
ATOM 864 C CA . ALA A 1 109 ? -7.139 -10.786 13.936 1.00 88.38 109 ALA A CA 1
ATOM 865 C C . ALA A 1 109 ? -6.555 -9.808 14.968 1.00 88.38 109 ALA A C 1
ATOM 867 O O . ALA A 1 109 ? -5.876 -10.247 15.896 1.00 88.38 109 ALA A O 1
ATOM 868 N N . LEU A 1 110 ? -6.794 -8.499 14.819 1.00 86.69 110 LEU A N 1
ATOM 869 C CA . LEU A 1 110 ? -6.294 -7.517 15.771 1.00 86.69 110 LEU A CA 1
ATOM 870 C C . LEU A 1 110 ? -7.074 -7.591 17.092 1.00 86.69 110 LEU A C 1
ATOM 872 O O . LEU A 1 110 ? -8.301 -7.746 17.083 1.00 86.69 110 LEU A O 1
ATOM 876 N N . PRO A 1 111 ? -6.388 -7.450 18.239 1.00 82.19 111 PRO A N 1
ATOM 877 C CA . PRO A 1 111 ? -7.061 -7.285 19.515 1.00 82.19 111 PRO A CA 1
ATOM 878 C C . PRO A 1 111 ? -7.937 -6.027 19.479 1.00 82.19 111 PRO A C 1
ATOM 880 O O . PRO A 1 111 ? -7.593 -5.025 18.848 1.00 82.19 111 PRO A O 1
ATOM 883 N N . LYS A 1 112 ? -9.082 -6.082 20.167 1.00 76.00 112 LYS A N 1
ATOM 884 C CA . LYS A 1 112 ? -9.970 -4.922 20.306 1.00 76.00 112 LYS A CA 1
ATOM 885 C C . LYS A 1 112 ? -9.212 -3.803 21.014 1.00 76.00 112 LYS A C 1
ATOM 887 O O . LYS A 1 112 ? -8.609 -4.037 22.060 1.00 76.00 112 LYS A O 1
ATOM 892 N N . GLU A 1 113 ? -9.234 -2.609 20.437 1.00 75.12 113 GLU A N 1
ATOM 893 C CA . GLU A 1 113 ? -8.551 -1.456 21.023 1.00 75.12 113 GLU A CA 1
ATOM 894 C C . GLU A 1 113 ? -9.277 -1.004 22.304 1.00 75.12 113 GLU A C 1
ATOM 896 O O . GLU A 1 113 ? -10.488 -1.184 22.446 1.00 75.12 113 GLU A O 1
ATOM 901 N N . GLU A 1 114 ? -8.545 -0.415 23.254 1.00 64.12 114 GLU A N 1
ATOM 902 C CA . GLU A 1 114 ? -9.082 0.003 24.563 1.00 64.12 114 GLU A CA 1
ATOM 903 C C . GLU A 1 114 ? -10.299 0.934 24.442 1.00 64.12 114 GLU A C 1
ATOM 905 O O . GLU A 1 114 ? -11.221 0.873 25.255 1.00 64.12 114 GLU A O 1
ATOM 910 N N . THR A 1 115 ? -10.334 1.760 23.398 1.00 63.53 115 THR A N 1
ATOM 911 C CA . THR A 1 115 ? -11.449 2.650 23.056 1.00 63.53 115 THR A CA 1
ATOM 912 C C . THR A 1 115 ? -12.721 1.878 22.701 1.00 63.53 115 THR A C 1
ATOM 914 O O . THR A 1 115 ? -13.794 2.196 23.210 1.00 63.53 115 THR A O 1
ATOM 917 N N . GLU A 1 116 ? -12.607 0.804 21.919 1.00 64.94 116 GLU A N 1
ATOM 918 C CA . GLU A 1 116 ? -13.737 -0.055 21.535 1.00 64.94 116 GLU A CA 1
ATOM 919 C C . GLU A 1 116 ? -14.246 -0.879 22.723 1.00 64.94 116 GLU A C 1
ATOM 921 O O . GLU A 1 116 ? -15.449 -1.119 22.858 1.00 64.94 116 GLU A O 1
ATOM 926 N N . ILE A 1 117 ? -13.345 -1.277 23.626 1.00 67.69 117 ILE A N 1
ATOM 927 C CA . ILE A 1 117 ? -13.689 -1.971 24.874 1.00 67.69 117 ILE A CA 1
ATOM 928 C C . ILE A 1 117 ? -14.466 -1.033 25.813 1.00 67.69 117 ILE A C 1
ATOM 930 O O . ILE A 1 117 ? -15.465 -1.436 26.407 1.00 67.69 117 ILE A O 1
ATOM 934 N N . GLN A 1 118 ? -14.066 0.237 25.915 1.00 62.72 118 GLN A N 1
ATOM 935 C CA . GLN A 1 118 ? -14.761 1.228 26.742 1.00 62.72 118 GLN A CA 1
ATOM 936 C C . GLN A 1 118 ? -16.131 1.623 26.174 1.00 62.72 118 GLN A C 1
ATOM 938 O O . GLN A 1 118 ? -17.085 1.790 26.936 1.00 62.72 118 GLN A O 1
ATOM 943 N N . GLU A 1 119 ? -16.265 1.756 24.854 1.00 68.31 119 GLU A N 1
ATOM 944 C CA . GLU A 1 119 ? -17.550 2.058 24.212 1.00 68.31 119 GLU A CA 1
ATOM 945 C C . GLU A 1 119 ? -18.535 0.892 24.315 1.00 68.31 119 GLU A C 1
ATOM 947 O O . GLU A 1 119 ? -19.693 1.100 24.683 1.00 68.31 119 GLU A O 1
ATOM 952 N N . THR A 1 120 ? -18.077 -0.341 24.087 1.00 72.38 120 THR A N 1
ATOM 953 C CA . THR A 1 120 ? -18.919 -1.531 24.286 1.00 72.38 120 THR A CA 1
ATOM 954 C C . THR A 1 120 ? -19.308 -1.719 25.751 1.00 72.38 120 THR A C 1
ATOM 956 O O . THR A 1 120 ? -20.459 -2.057 26.024 1.00 72.38 120 THR A O 1
ATOM 959 N N . ALA A 1 121 ? -18.418 -1.421 26.703 1.00 70.81 121 ALA A N 1
ATOM 960 C CA . ALA A 1 121 ? -18.747 -1.436 28.129 1.00 70.81 121 ALA A CA 1
ATOM 961 C C . ALA A 1 121 ? -19.800 -0.374 28.501 1.00 70.81 121 ALA A C 1
ATOM 963 O O . ALA A 1 121 ? -20.755 -0.682 29.215 1.00 70.81 121 ALA A O 1
ATOM 964 N N . LYS A 1 122 ? -19.690 0.855 27.975 1.00 71.19 122 LYS A N 1
ATOM 965 C CA . LYS A 1 122 ? -20.689 1.922 28.184 1.00 71.19 122 LYS A CA 1
ATOM 966 C C . LYS A 1 122 ? -22.046 1.578 27.567 1.00 71.19 122 LYS A C 1
ATOM 968 O O . LYS A 1 122 ? -23.076 1.798 28.200 1.00 71.19 122 LYS A O 1
ATOM 973 N N . GLN A 1 123 ? -22.063 1.008 26.363 1.00 73.88 123 GLN A N 1
ATOM 974 C CA . GLN A 1 123 ? -23.295 0.580 25.693 1.00 73.88 123 GLN A CA 1
ATOM 975 C C . GLN A 1 123 ? -23.948 -0.616 26.399 1.00 73.88 123 GLN A C 1
ATOM 977 O O . GLN A 1 123 ? -25.169 -0.642 26.556 1.00 73.88 123 GLN A O 1
ATOM 982 N N . ALA A 1 124 ? -23.154 -1.573 26.889 1.00 73.44 124 ALA A N 1
ATOM 983 C CA . ALA A 1 124 ? -23.648 -2.692 27.689 1.00 73.44 124 ALA A CA 1
ATOM 984 C C . ALA A 1 124 ? -24.239 -2.219 29.028 1.00 73.44 124 ALA A C 1
ATOM 986 O O . ALA A 1 124 ? -25.324 -2.664 29.402 1.00 73.44 124 ALA A O 1
ATOM 987 N N . ALA A 1 125 ? -23.585 -1.270 29.707 1.00 71.12 125 ALA A N 1
ATOM 988 C CA . ALA A 1 125 ? -24.097 -0.662 30.935 1.00 71.12 125 ALA A CA 1
ATOM 989 C C . ALA A 1 125 ? -25.404 0.122 30.695 1.00 71.12 125 ALA A C 1
ATOM 991 O O . ALA A 1 125 ? -26.363 -0.025 31.452 1.00 71.12 125 ALA A O 1
ATOM 992 N N . ALA A 1 126 ? -25.493 0.886 29.600 1.00 72.31 126 ALA A N 1
ATOM 993 C CA . ALA A 1 126 ? -26.714 1.601 29.219 1.00 72.31 126 ALA A CA 1
ATOM 994 C C . ALA A 1 126 ? -27.874 0.645 28.878 1.00 72.31 126 ALA A C 1
ATOM 996 O O . ALA A 1 126 ? -29.018 0.880 29.272 1.00 72.31 126 ALA A O 1
ATOM 997 N N . ALA A 1 127 ? -27.589 -0.470 28.198 1.00 71.69 127 ALA A N 1
ATOM 998 C CA . ALA A 1 127 ? -28.585 -1.490 27.877 1.00 71.69 127 ALA A CA 1
ATOM 999 C C . ALA A 1 127 ? -29.077 -2.257 29.118 1.00 71.69 127 ALA A C 1
ATOM 1001 O O . ALA A 1 127 ? -30.248 -2.634 29.175 1.00 71.69 127 ALA A O 1
ATOM 1002 N N . GLN A 1 128 ? -28.213 -2.482 30.113 1.00 67.62 128 GLN A N 1
ATOM 1003 C CA . GLN A 1 128 ? -28.591 -3.092 31.393 1.00 67.62 128 GLN A CA 1
ATOM 1004 C C . GLN A 1 128 ? -29.453 -2.148 32.240 1.00 67.62 128 GLN A C 1
ATOM 1006 O O . GLN A 1 128 ? -30.491 -2.572 32.747 1.00 67.62 128 GLN A O 1
ATOM 1011 N N . GLY A 1 129 ? -29.098 -0.860 32.310 1.00 63.47 129 GLY A N 1
ATOM 1012 C CA . GLY A 1 129 ? -29.919 0.151 32.982 1.00 63.47 129 GLY A CA 1
ATOM 1013 C C . GLY A 1 129 ? -31.329 0.244 32.391 1.00 63.47 129 GLY A C 1
ATOM 1014 O O . GLY A 1 129 ? -32.312 0.246 33.125 1.00 63.47 129 GLY A O 1
ATOM 1015 N N . LEU A 1 130 ? -31.458 0.214 31.061 1.00 59.25 130 LEU A N 1
ATOM 1016 C CA . LEU A 1 130 ? -32.758 0.269 30.384 1.00 59.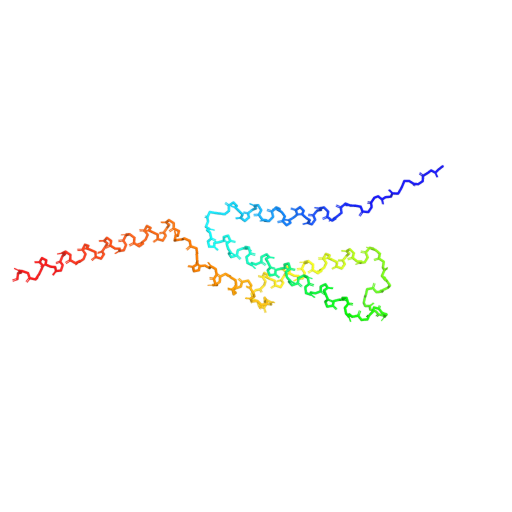25 130 LEU A CA 1
ATOM 1017 C C . LEU A 1 130 ? -33.635 -0.977 30.630 1.00 59.25 130 LEU A C 1
ATOM 1019 O O . LEU A 1 130 ? -34.861 -0.879 30.600 1.00 59.25 130 LEU A O 1
ATOM 1023 N N . LYS A 1 131 ? -33.028 -2.151 30.851 1.00 60.69 131 LYS A N 1
ATOM 1024 C CA . LYS A 1 131 ? -33.755 -3.384 31.200 1.00 60.69 131 LYS A CA 1
ATOM 1025 C C . LYS A 1 131 ? -34.330 -3.313 32.613 1.00 60.69 131 LYS A C 1
ATOM 1027 O O . LYS A 1 131 ? -35.501 -3.628 32.783 1.00 60.69 131 LYS A O 1
ATOM 1032 N N . HIS A 1 132 ? -33.557 -2.798 33.568 1.00 60.66 132 HIS A N 1
ATOM 1033 C CA . HIS A 1 132 ? -33.993 -2.638 34.957 1.00 60.66 132 HIS A CA 1
ATOM 1034 C C . HIS A 1 132 ? -35.229 -1.726 35.084 1.00 60.66 132 HIS A C 1
ATOM 1036 O O . HIS A 1 132 ? -36.209 -2.091 35.728 1.00 60.66 132 HIS A O 1
ATOM 1042 N N . TYR A 1 133 ? -35.251 -0.591 34.373 1.00 58.50 133 TYR A N 1
ATOM 1043 C CA . TYR A 1 133 ? -36.431 0.289 34.328 1.00 58.50 133 TYR A CA 1
ATOM 1044 C C . TYR A 1 133 ? -37.651 -0.355 33.652 1.00 58.50 133 TYR A C 1
ATOM 1046 O O . TYR A 1 133 ? -38.792 -0.054 33.997 1.00 58.50 133 TYR A O 1
ATOM 1054 N N . ARG A 1 134 ? -37.432 -1.239 32.672 1.00 59.44 134 ARG A N 1
ATOM 1055 C CA . ARG A 1 134 ? -38.515 -1.914 31.943 1.00 59.44 134 ARG A CA 1
ATOM 1056 C C . ARG A 1 134 ? -39.136 -3.064 32.745 1.00 59.44 134 ARG A C 1
ATOM 1058 O O . ARG A 1 134 ? -40.282 -3.414 32.487 1.00 59.44 134 ARG A O 1
ATOM 1065 N N . GLU A 1 135 ? -38.390 -3.647 33.678 1.00 59.25 135 GLU A N 1
ATOM 1066 C CA . GLU A 1 135 ? -38.866 -4.691 34.594 1.00 59.25 135 GLU A CA 1
ATOM 1067 C C . GLU A 1 135 ? -39.668 -4.095 35.761 1.00 59.25 135 GLU A C 1
ATOM 1069 O O . GLU A 1 135 ? -40.759 -4.581 36.036 1.00 59.25 135 GLU A O 1
ATOM 1074 N N . LEU A 1 136 ? -39.229 -2.970 36.340 1.00 59.09 136 LEU A N 1
ATOM 1075 C CA . LEU A 1 136 ? -39.965 -2.243 37.392 1.00 59.09 136 LEU A CA 1
ATOM 1076 C C . LEU A 1 136 ? -41.345 -1.728 36.942 1.00 59.09 136 LEU A C 1
ATOM 1078 O O . LEU A 1 136 ? -42.294 -1.738 37.716 1.00 59.09 136 LEU A O 1
ATOM 1082 N N . ASN A 1 137 ? -41.480 -1.321 35.677 1.00 56.84 137 ASN A N 1
ATOM 1083 C CA . ASN A 1 137 ? -42.752 -0.835 35.125 1.00 56.84 137 ASN A CA 1
ATOM 1084 C C . ASN A 1 137 ? -43.687 -1.951 34.619 1.00 56.84 137 ASN A C 1
ATOM 1086 O O . ASN A 1 137 ? -44.738 -1.644 34.064 1.00 56.84 137 ASN A O 1
ATOM 1090 N N . LYS A 1 138 ? -43.307 -3.230 34.746 1.00 56.84 138 LYS A N 1
ATOM 1091 C CA . LYS A 1 138 ? -44.192 -4.373 34.452 1.00 56.84 138 LYS A CA 1
ATOM 1092 C C . LYS A 1 138 ? -44.932 -4.899 35.685 1.00 56.84 138 LYS A C 1
ATOM 1094 O O . LYS A 1 138 ? -45.837 -5.709 35.518 1.00 56.84 138 LYS A O 1
ATOM 1099 N N . GLU A 1 139 ? -44.537 -4.475 36.884 1.00 52.50 139 GLU A N 1
ATOM 1100 C CA . GLU A 1 139 ? -45.129 -4.899 38.163 1.00 52.50 139 GLU A CA 1
ATOM 1101 C C . GLU A 1 139 ? -46.136 -3.880 38.739 1.00 52.50 139 GLU A C 1
ATOM 1103 O O . GLU A 1 139 ? -46.589 -4.038 39.873 1.00 52.50 139 GLU A O 1
ATOM 1108 N N . ILE A 1 140 ? -46.507 -2.857 37.958 1.00 51.34 140 ILE A N 1
ATOM 1109 C CA . ILE A 1 140 ? -47.565 -1.872 38.253 1.00 51.34 140 ILE A CA 1
ATOM 1110 C C . ILE A 1 140 ? -48.688 -2.057 37.233 1.00 51.34 140 ILE A C 1
ATOM 1112 O O . ILE A 1 140 ? -49.867 -2.050 37.651 1.00 51.34 140 ILE A O 1
#

pLDDT: mean 75.47, std 15.08, range [36.75, 93.5]

Radius of gyration: 26.13 Å; chains: 1; bounding box: 97×24×67 Å

Sequence (140 aa):
MSYQSIQAQALSSDIVNTNVQTLDNIKRIKSQKEQLKKVSKEFEAIFVTKMISALHKTVDKEGGIFGSDDKYMDKFKSFIFDEVGRQIANNPNSTVGFAKQIYTQMEKALPKEETEIQETAKQAAAAQGLKHYRELNKEI

Secondary structure (DSSP, 8-state):
---PPPPTTHHHHHHHHHHHHHHHHHHT-S-HHHHHHHHHHHHHHHHHHHHHHHHHHHS--TT-TT-S--HHHHHHHHHHHHHHHHHHHH-TTT--SHHHHHHHHHGGGSPPPHHHHHHHHHHHHHHHHHHHHHHHTT--